Protein AF-A0A936JJS8-F1 (afdb_monomer)

Nearest PDB structures (foldseek):
  7s5n-assembly2_D  TM=4.487E-01  e=3.017E+00  Mycobacterium marinum M
  5y1u-assembly1_A  TM=2.455E-01  e=1.213E+00  Homo sapiens
  2cc3-assembly1_B  TM=4.414E-01  e=9.808E+00  Agrobacterium tumefaciens
  8xb5-assembly1_A  TM=4.039E-01  e=7.111E+00  Acinetobacter phage SH-Ab 15497
  4bnq-assembly1_B  TM=2.716E-01  e=7.916E+00  Staphylococcus aureus

Radius of gyration: 15.38 Å; Cα contacts (8 Å, |Δi|>4): 279; chains: 1; bounding box: 35×35×44 Å

Structure (mmCIF, N/CA/C/O backbone):
data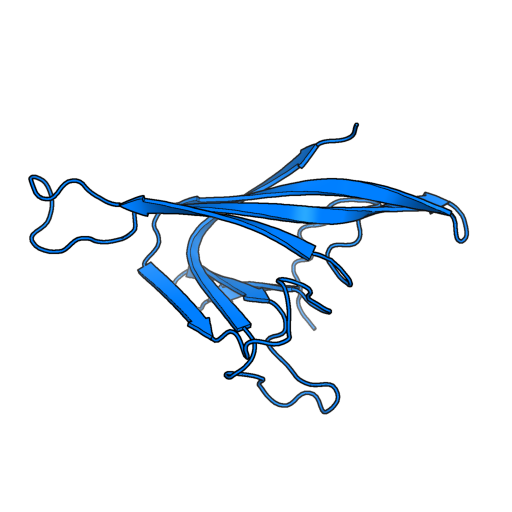_AF-A0A936JJS8-F1
#
_entry.id   AF-A0A936JJS8-F1
#
loop_
_atom_site.group_PDB
_atom_site.id
_atom_site.type_symbol
_atom_site.label_atom_id
_atom_site.label_alt_id
_atom_site.label_comp_id
_atom_site.label_asym_id
_atom_site.label_entity_id
_atom_site.label_seq_id
_atom_site.pdbx_PDB_ins_code
_atom_site.Cartn_x
_atom_site.Cartn_y
_atom_site.Cartn_z
_atom_site.occupancy
_atom_site.B_iso_or_equiv
_atom_site.auth_seq_id
_atom_site.auth_comp_id
_atom_site.auth_asym_id
_atom_site.auth_atom_id
_atom_site.pdbx_PDB_model_num
ATOM 1 N N . MET A 1 1 ? -1.878 -18.735 -4.045 1.00 40.56 1 MET A N 1
ATOM 2 C CA . MET A 1 1 ? -1.907 -17.898 -5.260 1.00 40.56 1 MET A CA 1
ATOM 3 C C . MET A 1 1 ? -3.351 -17.509 -5.533 1.00 40.56 1 MET A C 1
ATOM 5 O O . MET A 1 1 ? -4.083 -18.329 -6.057 1.00 40.56 1 MET A O 1
ATOM 9 N N . THR A 1 2 ? -3.738 -16.304 -5.121 1.00 27.84 2 THR A N 1
ATOM 10 C CA . THR A 1 2 ? -4.884 -15.532 -5.636 1.00 27.84 2 THR A CA 1
ATOM 11 C C . THR A 1 2 ? -4.630 -14.085 -5.227 1.00 27.84 2 THR A C 1
ATOM 13 O O . THR A 1 2 ? -5.282 -13.545 -4.339 1.00 27.84 2 THR A O 1
ATOM 16 N N . LEU A 1 3 ? -3.603 -13.486 -5.835 1.00 41.22 3 LEU A N 1
ATOM 17 C CA . LEU A 1 3 ? -3.680 -12.061 -6.082 1.00 41.22 3 LEU A CA 1
ATOM 18 C C . LEU A 1 3 ? -4.770 -11.930 -7.148 1.00 41.22 3 LEU A C 1
ATOM 20 O O . LEU A 1 3 ? -4.543 -12.303 -8.301 1.00 41.22 3 LEU A O 1
ATOM 24 N N . GLU A 1 4 ? -5.928 -11.378 -6.803 1.00 37.97 4 GLU A N 1
ATOM 25 C CA . GLU A 1 4 ? -6.487 -10.402 -7.733 1.00 37.97 4 GLU A CA 1
ATOM 26 C C . GLU A 1 4 ? -5.418 -9.311 -7.812 1.00 37.97 4 GLU A C 1
ATOM 28 O O . GLU A 1 4 ? -5.380 -8.384 -7.010 1.00 37.97 4 GLU A O 1
ATOM 33 N N . GLN A 1 5 ? -4.429 -9.524 -8.688 1.00 45.31 5 GLN A N 1
ATOM 34 C CA . GLN A 1 5 ? -3.492 -8.491 -9.070 1.00 45.31 5 GLN A CA 1
ATOM 35 C C . GLN A 1 5 ? -4.399 -7.400 -9.608 1.00 45.31 5 GLN A C 1
ATOM 37 O O . GLN A 1 5 ? -4.936 -7.538 -10.707 1.00 45.31 5 GLN A O 1
ATOM 42 N N . PHE A 1 6 ? -4.621 -6.349 -8.822 1.00 49.38 6 PHE A N 1
ATOM 43 C CA . PHE A 1 6 ? -5.010 -5.064 -9.370 1.00 49.38 6 PHE A CA 1
ATOM 44 C C . PHE A 1 6 ? -3.896 -4.724 -10.364 1.00 49.38 6 PHE A C 1
ATOM 46 O O . PHE A 1 6 ? -2.822 -4.267 -9.980 1.00 49.38 6 PHE A O 1
ATOM 53 N N . GLN A 1 7 ? -4.080 -5.128 -11.623 1.00 50.00 7 GLN A N 1
ATOM 54 C CA . GLN A 1 7 ? -3.063 -5.024 -12.655 1.00 50.00 7 GLN A CA 1
ATOM 55 C C . GLN A 1 7 ? -2.922 -3.555 -13.001 1.00 50.00 7 GLN A C 1
ATOM 57 O O . GLN A 1 7 ? -3.686 -3.000 -13.787 1.00 50.00 7 GLN A O 1
ATOM 62 N N . ILE A 1 8 ? -1.913 -2.928 -12.417 1.00 62.38 8 ILE A N 1
ATOM 63 C CA . ILE A 1 8 ? -1.424 -1.639 -12.871 1.00 62.38 8 ILE A CA 1
ATOM 64 C C . ILE A 1 8 ? -0.423 -1.933 -13.993 1.00 62.38 8 ILE A C 1
ATOM 66 O O . ILE A 1 8 ? 0.781 -1.871 -13.789 1.00 62.38 8 ILE A O 1
ATOM 70 N N . GLU A 1 9 ? -0.943 -2.353 -15.150 1.00 75.88 9 GLU A N 1
ATOM 71 C CA . GLU A 1 9 ? -0.229 -2.705 -16.392 1.00 75.88 9 GLU A CA 1
ATOM 72 C C . GLU A 1 9 ? 1.282 -3.003 -16.249 1.00 75.88 9 GLU A C 1
ATOM 74 O O . GLU A 1 9 ? 1.689 -4.027 -15.706 1.00 75.88 9 GLU A O 1
ATOM 79 N N . ASN A 1 10 ? 2.122 -2.118 -16.792 1.00 83.25 10 ASN A N 1
ATOM 80 C CA . ASN A 1 10 ? 3.566 -2.231 -16.872 1.00 83.25 10 ASN A CA 1
ATOM 81 C C . ASN A 1 10 ? 4.266 -1.640 -15.642 1.00 83.25 10 ASN A C 1
ATOM 83 O O . ASN A 1 10 ? 5.426 -1.251 -15.748 1.00 83.25 10 ASN A O 1
ATOM 87 N N . TYR A 1 11 ? 3.588 -1.539 -14.500 1.00 84.12 11 TYR A N 1
ATOM 88 C CA . TYR A 1 11 ? 4.155 -1.022 -13.262 1.00 84.12 11 TYR A CA 1
ATOM 89 C C . TYR A 1 11 ? 4.435 -2.148 -12.273 1.00 84.12 11 TYR A C 1
ATOM 91 O O . TYR A 1 11 ? 3.678 -3.103 -12.120 1.00 84.12 11 TYR A O 1
ATOM 99 N N . THR A 1 12 ? 5.554 -2.011 -11.584 1.00 83.38 12 THR A N 1
ATOM 100 C CA . THR A 1 12 ? 6.035 -2.922 -10.561 1.00 83.38 12 THR A CA 1
ATOM 101 C C . THR A 1 12 ? 5.862 -2.226 -9.226 1.00 83.38 12 THR A C 1
ATOM 103 O O . THR A 1 12 ? 6.505 -1.207 -8.979 1.00 83.38 12 THR A O 1
ATOM 106 N N . LEU A 1 13 ? 4.952 -2.758 -8.410 1.00 82.62 13 LEU A N 1
ATOM 107 C CA . LEU A 1 13 ? 4.744 -2.290 -7.045 1.00 82.62 13 LEU A CA 1
ATOM 108 C C . LEU A 1 13 ? 5.723 -2.923 -6.052 1.00 82.62 13 LEU A C 1
ATOM 110 O O . LEU A 1 13 ? 5.718 -2.488 -4.922 1.00 82.62 13 LEU A O 1
ATOM 114 N N . SER A 1 14 ? 6.520 -3.924 -6.434 1.00 83.25 14 SER A N 1
ATOM 115 C CA . SER A 1 14 ? 7.609 -4.459 -5.603 1.00 83.25 14 SER A CA 1
ATOM 116 C C . SER A 1 14 ? 8.857 -3.573 -5.685 1.00 83.25 14 SER A C 1
ATOM 118 O O . SER A 1 14 ? 8.967 -2.736 -6.590 1.00 83.25 14 SER A O 1
ATOM 120 N N . ASP A 1 15 ? 9.805 -3.791 -4.772 1.00 84.50 15 ASP A N 1
ATOM 121 C CA . ASP A 1 15 ? 11.101 -3.099 -4.718 1.00 84.50 15 ASP A CA 1
ATOM 122 C C . ASP A 1 15 ? 10.955 -1.564 -4.734 1.00 84.50 15 ASP A C 1
ATOM 124 O O . ASP A 1 15 ? 11.614 -0.846 -5.502 1.00 84.50 15 ASP A O 1
ATOM 128 N N . GLY A 1 16 ? 10.009 -1.063 -3.941 1.00 89.00 16 GLY A N 1
ATOM 129 C CA . GLY A 1 16 ? 9.607 0.335 -3.914 1.00 89.00 16 GLY A CA 1
ATOM 130 C C . GLY A 1 16 ? 10.087 1.087 -2.675 1.00 89.00 16 GLY A C 1
ATOM 131 O O . GLY A 1 16 ? 10.795 0.573 -1.814 1.00 89.00 16 GLY A O 1
ATOM 132 N N . GLU A 1 17 ? 9.675 2.348 -2.597 1.00 91.69 17 GLU A N 1
ATOM 133 C CA . GLU A 1 17 ? 9.939 3.223 -1.453 1.00 91.69 17 GLU A CA 1
ATOM 134 C C . GLU A 1 17 ? 8.656 3.966 -1.070 1.00 91.69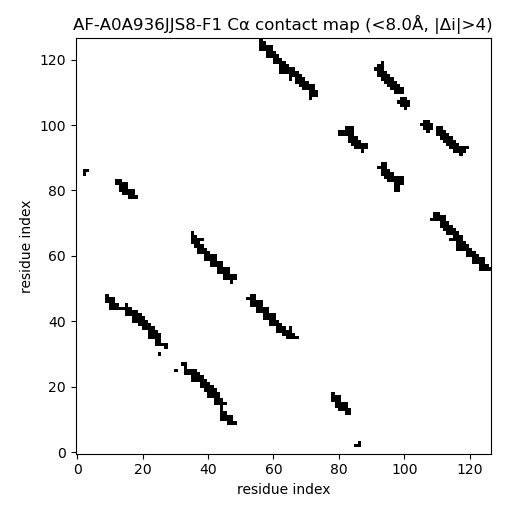 17 GLU A C 1
ATOM 136 O O . GLU A 1 17 ? 8.000 4.579 -1.919 1.00 91.69 17 GLU A O 1
ATOM 141 N N . ILE A 1 18 ? 8.283 3.902 0.205 1.00 91.88 18 ILE A N 1
ATOM 142 C CA . ILE A 1 18 ? 7.248 4.721 0.823 1.00 91.88 18 ILE A CA 1
ATOM 143 C C . ILE A 1 18 ? 7.820 6.125 1.002 1.00 91.88 18 ILE A C 1
ATOM 145 O O . ILE A 1 18 ? 8.635 6.390 1.878 1.00 91.88 18 ILE A O 1
ATOM 149 N N . MET A 1 19 ? 7.356 7.050 0.169 1.00 92.44 19 MET A N 1
ATOM 150 C CA . MET A 1 19 ? 7.809 8.440 0.170 1.00 92.44 19 MET A CA 1
ATOM 151 C C . MET A 1 19 ? 7.124 9.265 1.259 1.00 92.44 19 MET A C 1
ATOM 153 O O . MET A 1 19 ? 7.713 10.193 1.810 1.00 92.44 19 MET A O 1
ATOM 157 N N . SER A 1 20 ? 5.842 8.995 1.518 1.00 92.00 20 SER A N 1
ATOM 158 C CA . SER A 1 20 ? 5.092 9.646 2.593 1.00 92.00 20 SER A CA 1
ATOM 159 C C . SER A 1 20 ? 3.819 8.884 2.947 1.00 92.00 20 SER A C 1
ATOM 161 O O . SER A 1 20 ? 3.214 8.223 2.103 1.00 92.00 20 SER A O 1
ATOM 163 N N . ILE A 1 21 ? 3.392 9.031 4.200 1.00 91.94 21 ILE A N 1
ATOM 164 C CA . ILE A 1 21 ? 2.095 8.579 4.700 1.00 91.94 21 ILE A CA 1
ATOM 165 C C . ILE A 1 21 ? 1.416 9.791 5.340 1.00 91.94 21 ILE A C 1
ATOM 167 O O . ILE A 1 21 ? 1.938 10.375 6.289 1.00 91.94 21 ILE A O 1
ATOM 171 N N . ALA A 1 22 ? 0.250 10.173 4.828 1.00 93.38 22 ALA A N 1
ATOM 172 C CA . ALA A 1 22 ? -0.629 11.156 5.451 1.00 93.38 22 ALA A CA 1
ATOM 173 C C . ALA A 1 22 ? -1.872 10.445 5.988 1.00 93.38 22 ALA A C 1
ATOM 175 O O . ALA A 1 22 ? -2.458 9.631 5.281 1.00 93.38 22 ALA A O 1
ATOM 176 N N . ILE A 1 23 ? -2.269 10.741 7.225 1.00 92.25 23 ILE A N 1
ATOM 177 C CA . ILE A 1 23 ? -3.438 10.139 7.876 1.00 92.25 23 ILE A CA 1
ATOM 178 C C . ILE A 1 23 ? -4.380 11.264 8.290 1.00 92.25 23 ILE A C 1
ATOM 180 O O . ILE A 1 23 ? -3.984 12.166 9.031 1.00 92.25 23 ILE A O 1
ATOM 184 N N . ASP A 1 24 ? -5.624 11.181 7.833 1.00 90.56 24 ASP A N 1
ATOM 185 C CA . ASP A 1 24 ? -6.693 12.080 8.244 1.00 90.56 24 ASP A CA 1
ATOM 186 C C . ASP A 1 24 ? -7.486 11.450 9.385 1.00 90.56 24 ASP A C 1
ATOM 188 O O . ASP A 1 24 ? -7.770 10.249 9.386 1.00 90.56 24 ASP A O 1
ATOM 192 N N . TYR A 1 25 ? -7.890 12.280 10.341 1.00 86.38 25 TYR A N 1
ATOM 193 C CA . TYR A 1 25 ? -8.649 11.859 11.511 1.00 86.38 25 TYR A CA 1
ATOM 194 C C . TYR A 1 25 ? -9.997 12.574 11.580 1.00 86.38 25 TYR A C 1
ATOM 196 O O . TYR A 1 25 ? -10.126 13.745 11.214 1.00 86.38 25 TYR A O 1
ATOM 204 N N . CYS A 1 26 ? -10.989 11.879 12.134 1.00 77.94 26 CYS A N 1
ATOM 205 C CA . CYS A 1 26 ? -12.273 12.459 12.507 1.00 77.94 26 CYS A CA 1
ATOM 206 C C . CYS A 1 26 ? -12.080 13.621 13.496 1.00 77.94 26 CYS A C 1
ATOM 208 O O . CYS A 1 26 ? -11.296 13.526 14.445 1.00 77.94 26 CYS A O 1
ATOM 210 N N . LYS A 1 27 ? -12.848 14.706 13.330 1.00 65.19 27 LYS A N 1
ATOM 211 C CA . LYS A 1 27 ? -12.909 15.768 14.341 1.00 65.19 27 LYS A CA 1
ATOM 212 C C . LYS A 1 27 ? -13.593 15.240 15.601 1.00 65.19 27 LYS A C 1
ATOM 214 O O . LYS A 1 27 ? -14.614 14.564 15.538 1.00 65.19 27 LYS A O 1
ATOM 219 N N . GLN A 1 28 ? -13.063 15.619 16.758 1.00 60.34 28 GLN A N 1
ATOM 220 C CA . GLN A 1 28 ? -13.519 15.169 18.080 1.00 60.34 28 GLN A CA 1
ATOM 221 C C . GLN A 1 28 ? -15.011 15.452 18.371 1.00 60.34 28 GLN A C 1
ATOM 223 O O . GLN A 1 28 ? -15.596 14.844 19.259 1.00 60.34 28 GLN A O 1
ATOM 228 N N . SER A 1 29 ? -15.644 16.361 17.622 1.00 61.84 29 SER A N 1
ATOM 229 C CA . SER A 1 29 ? -17.076 16.671 17.716 1.00 61.84 29 SER A CA 1
ATOM 230 C C . SER A 1 29 ? -18.001 15.584 17.154 1.00 61.84 29 SER A C 1
ATOM 232 O O . SER A 1 29 ? -19.200 15.638 17.408 1.00 61.84 29 SER A O 1
ATOM 234 N N . GLU A 1 30 ? -17.472 14.628 16.387 1.00 61.50 30 GLU A N 1
ATOM 235 C CA . GLU A 1 30 ? -18.254 13.622 15.651 1.00 61.50 30 GLU A CA 1
ATOM 236 C C . GLU A 1 30 ? -18.013 12.183 16.152 1.00 61.50 30 GLU A C 1
ATOM 238 O O . GLU A 1 30 ? -18.781 11.284 15.816 1.00 61.50 30 GLU A O 1
ATOM 243 N N . ALA A 1 31 ? -17.007 11.958 17.011 1.00 55.56 31 ALA A N 1
ATOM 244 C CA . ALA A 1 31 ? -16.742 10.666 17.646 1.00 55.56 31 ALA A CA 1
ATOM 245 C C . ALA A 1 31 ? -15.993 10.819 18.991 1.00 55.56 31 ALA A C 1
ATOM 247 O O . ALA A 1 31 ? -15.129 11.688 19.114 1.00 55.56 31 ALA A O 1
ATOM 248 N N . PRO A 1 32 ? -16.256 9.952 19.994 1.00 56.56 32 PRO A N 1
ATOM 249 C CA . PRO A 1 32 ? -15.605 10.007 21.311 1.00 56.56 32 PRO A CA 1
ATOM 250 C C . PRO A 1 32 ? -14.101 9.668 21.288 1.00 56.56 32 PRO A C 1
ATOM 252 O O . PRO A 1 32 ? -13.409 9.895 22.281 1.00 56.56 32 PRO A O 1
ATOM 255 N N . HIS A 1 33 ? -13.581 9.162 20.164 1.00 61.69 33 HIS A N 1
ATOM 256 C CA . HIS A 1 33 ? -12.171 8.828 19.968 1.00 61.69 33 HIS A CA 1
ATOM 257 C C . HIS A 1 33 ? -11.664 9.375 18.627 1.00 61.69 33 HIS A C 1
ATOM 259 O O . HIS A 1 33 ? -12.391 9.358 17.635 1.00 61.69 33 HIS A O 1
ATOM 265 N N . PHE A 1 34 ? -10.409 9.842 18.599 1.00 65.44 34 PHE A N 1
ATOM 266 C CA . PHE A 1 34 ? -9.694 10.197 17.368 1.00 65.44 34 PHE A CA 1
ATOM 267 C C . PHE A 1 34 ? -9.472 8.925 16.539 1.00 65.44 34 PHE A C 1
ATOM 269 O O . PHE A 1 34 ? -8.490 8.214 16.733 1.00 65.44 34 PHE A O 1
ATOM 276 N N . ALA A 1 35 ? -10.415 8.614 15.654 1.00 76.75 35 ALA A N 1
ATOM 277 C CA . ALA A 1 35 ? -10.302 7.499 14.725 1.00 76.75 35 ALA A CA 1
ATOM 278 C C . ALA A 1 35 ? -9.780 8.004 13.367 1.00 76.75 35 ALA A C 1
ATOM 280 O O . ALA A 1 35 ? -10.280 9.028 12.879 1.00 76.75 35 ALA A O 1
ATOM 281 N N . PRO A 1 36 ? -8.788 7.330 12.758 1.00 84.88 36 PRO A N 1
ATOM 282 C CA . PRO A 1 36 ? -8.373 7.631 11.394 1.00 84.88 36 PRO A CA 1
ATOM 283 C C . PRO A 1 36 ? -9.534 7.354 10.431 1.00 84.88 36 PRO A C 1
ATOM 285 O O . PRO A 1 36 ? -10.217 6.341 10.543 1.00 84.88 36 PRO A O 1
ATOM 288 N N . THR A 1 37 ? -9.774 8.260 9.488 1.00 90.38 37 THR A N 1
ATOM 289 C CA . THR A 1 37 ? -10.862 8.147 8.502 1.00 90.38 37 THR A CA 1
ATOM 290 C C . THR A 1 37 ? -10.339 7.775 7.125 1.00 90.38 37 THR A C 1
ATOM 292 O O . THR A 1 37 ? -10.955 6.969 6.421 1.00 90.38 37 THR A O 1
ATOM 295 N N . SER A 1 38 ? -9.194 8.343 6.756 1.00 93.44 38 SER A N 1
ATOM 296 C CA . SER A 1 38 ? -8.523 8.117 5.482 1.00 93.44 38 SER A CA 1
ATOM 297 C C . SER A 1 38 ? -7.013 8.186 5.641 1.00 93.44 38 SER A C 1
ATOM 299 O O . SER A 1 38 ? -6.495 8.767 6.593 1.00 93.44 38 SER A O 1
ATOM 301 N N . ALA A 1 39 ? -6.303 7.568 4.704 1.00 94.69 39 ALA A N 1
ATOM 302 C CA . ALA A 1 39 ? -4.860 7.683 4.601 1.00 94.69 39 ALA A CA 1
ATOM 303 C C . ALA A 1 39 ? -4.451 7.773 3.138 1.00 94.69 39 ALA A C 1
ATOM 305 O O . ALA A 1 39 ? -5.078 7.183 2.258 1.00 94.69 39 ALA A O 1
ATOM 306 N N . ARG A 1 40 ? -3.372 8.504 2.894 1.00 95.44 40 ARG A N 1
ATOM 307 C CA . ARG A 1 40 ? -2.751 8.663 1.589 1.00 95.44 40 ARG A CA 1
ATOM 308 C C . ARG A 1 40 ? -1.296 8.233 1.691 1.00 95.44 40 ARG A C 1
ATOM 310 O O . ARG A 1 40 ? -0.522 8.866 2.405 1.00 95.44 40 ARG A O 1
ATOM 317 N N . VAL A 1 41 ? -0.945 7.168 0.979 1.00 94.06 41 VAL A N 1
ATOM 318 C CA . VAL A 1 41 ? 0.412 6.616 0.925 1.00 94.06 41 VAL A CA 1
ATOM 319 C C . VAL A 1 41 ? 1.001 6.930 -0.440 1.00 94.06 41 VAL A C 1
ATOM 321 O O . VAL A 1 41 ? 0.461 6.527 -1.469 1.00 94.06 41 VAL A O 1
ATOM 324 N N . GLU A 1 42 ? 2.094 7.682 -0.468 1.00 94.94 42 GLU A N 1
ATOM 325 C CA . GLU A 1 42 ? 2.829 7.964 -1.694 1.00 94.94 42 GLU A CA 1
ATOM 326 C C . GLU A 1 42 ? 3.998 7.000 -1.837 1.00 94.94 42 GLU A C 1
ATOM 328 O O . GLU A 1 42 ? 4.806 6.865 -0.924 1.00 94.94 42 GLU A O 1
ATOM 333 N N . LEU A 1 43 ? 4.108 6.376 -3.005 1.00 93.44 43 LEU A N 1
ATOM 334 C CA . LEU A 1 43 ? 5.126 5.385 -3.318 1.00 93.44 43 LEU A CA 1
ATOM 335 C C . LEU A 1 43 ? 5.974 5.848 -4.503 1.00 93.44 43 LEU A C 1
ATOM 337 O O . LEU A 1 43 ? 5.447 6.376 -5.485 1.00 93.44 43 LEU A O 1
ATOM 341 N N . SER A 1 44 ? 7.276 5.598 -4.438 1.00 93.19 44 SER A N 1
ATOM 342 C CA . SER A 1 44 ? 8.166 5.569 -5.595 1.00 93.19 44 SER A CA 1
ATOM 343 C C . SER A 1 44 ? 8.250 4.124 -6.081 1.00 93.19 44 SER A C 1
ATOM 345 O O . SER A 1 44 ? 8.714 3.246 -5.358 1.00 93.19 44 SER A O 1
ATOM 347 N N . ILE A 1 45 ? 7.771 3.885 -7.300 1.00 91.56 45 ILE A N 1
ATOM 348 C CA . ILE A 1 45 ? 7.660 2.562 -7.927 1.00 91.56 45 ILE A CA 1
AT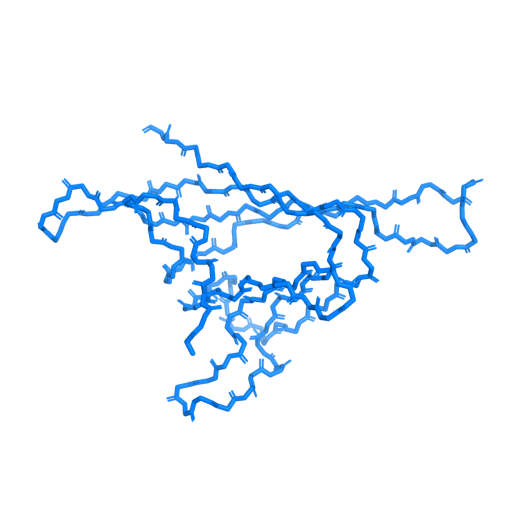OM 349 C C . ILE A 1 45 ? 8.346 2.555 -9.295 1.00 91.56 45 ILE A C 1
ATOM 351 O O . ILE A 1 45 ? 8.750 3.603 -9.809 1.00 91.56 45 ILE A O 1
ATOM 355 N N . SER A 1 46 ? 8.444 1.390 -9.929 1.00 90.31 46 SER A N 1
ATOM 356 C CA . SER A 1 46 ? 9.057 1.259 -11.255 1.00 90.31 46 SER A CA 1
ATOM 357 C C . SER A 1 46 ? 8.021 0.988 -12.344 1.00 90.31 46 SER A C 1
ATOM 359 O O . SER A 1 46 ? 7.094 0.216 -12.154 1.00 90.31 46 SER A O 1
ATOM 361 N N . GLN A 1 47 ? 8.196 1.588 -13.520 1.00 90.44 47 GLN A N 1
ATOM 362 C CA . GLN A 1 47 ? 7.466 1.255 -14.743 1.00 90.44 47 GLN A CA 1
ATOM 363 C C . GLN A 1 47 ? 8.395 0.547 -15.728 1.00 90.44 47 GLN A C 1
ATOM 365 O O . GLN A 1 47 ? 9.432 1.097 -16.100 1.00 90.44 47 GLN A O 1
ATOM 370 N N . ALA A 1 48 ? 8.015 -0.634 -16.201 1.00 88.50 48 ALA A N 1
ATOM 371 C CA . ALA A 1 48 ? 8.666 -1.351 -17.285 1.00 88.50 48 ALA A CA 1
ATOM 372 C C . ALA A 1 48 ? 8.370 -0.687 -18.645 1.00 88.50 48 ALA A C 1
ATOM 374 O O . ALA A 1 48 ? 7.228 -0.592 -19.091 1.00 88.50 48 ALA A O 1
ATOM 375 N N . LEU A 1 49 ? 9.423 -0.256 -19.340 1.00 87.31 49 LEU A N 1
ATOM 376 C CA . LEU A 1 49 ? 9.361 0.378 -20.666 1.00 87.31 49 LEU A CA 1
ATOM 377 C C . LEU A 1 49 ? 9.758 -0.577 -21.809 1.00 87.31 49 LEU A C 1
ATOM 379 O O . LEU A 1 49 ? 9.846 -0.168 -22.966 1.00 87.31 49 LEU A O 1
ATOM 383 N N . GLY A 1 50 ? 10.067 -1.836 -21.492 1.00 84.75 50 GLY A N 1
ATOM 384 C CA . GLY A 1 50 ? 10.574 -2.845 -22.422 1.00 84.75 50 GLY A CA 1
ATOM 385 C C . GLY A 1 50 ? 11.666 -3.705 -21.783 1.00 84.75 50 GLY A C 1
ATOM 386 O O . GLY A 1 50 ? 11.896 -3.634 -20.576 1.00 84.75 50 GLY A O 1
ATOM 387 N N . TYR A 1 51 ? 12.364 -4.517 -22.585 1.00 83.62 51 TYR A N 1
ATOM 388 C CA . TYR A 1 51 ? 13.379 -5.449 -22.077 1.00 83.62 51 TYR A CA 1
ATOM 389 C C . TYR A 1 51 ? 14.450 -4.733 -21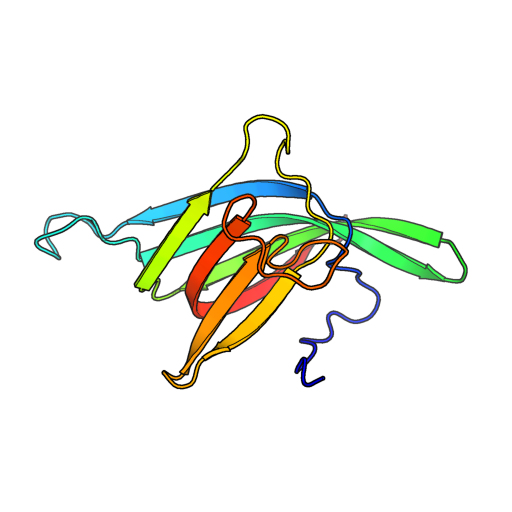.236 1.00 83.62 51 TYR A C 1
ATOM 391 O O . TYR A 1 51 ? 15.244 -3.952 -21.766 1.00 83.62 51 TYR A O 1
ATOM 399 N N . ARG A 1 52 ? 14.455 -5.019 -19.924 1.00 81.62 52 ARG A N 1
ATOM 400 C CA . ARG A 1 52 ? 15.375 -4.473 -18.907 1.00 81.62 52 ARG A CA 1
ATOM 401 C C . ARG A 1 52 ? 15.428 -2.940 -18.830 1.00 81.62 52 ARG A C 1
ATOM 403 O O . ARG A 1 52 ? 16.427 -2.386 -18.377 1.00 81.62 52 ARG A O 1
ATOM 410 N N . LYS A 1 53 ? 14.384 -2.241 -19.279 1.00 86.94 53 LYS A N 1
ATOM 411 C CA . LYS A 1 53 ? 14.284 -0.779 -19.177 1.00 86.94 53 LYS A CA 1
ATOM 412 C C . LYS A 1 53 ? 13.190 -0.416 -18.191 1.00 86.94 53 LYS A C 1
ATOM 414 O O . LYS A 1 53 ? 12.037 -0.776 -18.411 1.00 86.94 53 LYS A O 1
ATOM 419 N N . TYR A 1 54 ? 13.558 0.334 -17.158 1.00 88.00 54 TYR A N 1
ATOM 420 C CA . TYR A 1 54 ? 12.646 0.789 -16.115 1.00 88.00 54 TYR A CA 1
ATOM 421 C C . TYR A 1 54 ? 12.727 2.303 -15.945 1.00 88.00 54 TYR A C 1
ATOM 423 O O . TYR A 1 54 ? 13.781 2.905 -16.159 1.00 88.00 54 TYR A O 1
ATOM 431 N N . ARG A 1 55 ? 11.613 2.912 -15.546 1.00 89.38 55 ARG A N 1
ATOM 432 C CA . ARG A 1 55 ? 11.523 4.325 -15.171 1.00 89.38 55 ARG A CA 1
ATOM 433 C C . ARG A 1 55 ? 10.875 4.449 -13.798 1.00 89.38 55 ARG A C 1
ATOM 435 O O . ARG A 1 55 ? 9.813 3.872 -13.585 1.00 89.38 55 ARG A O 1
ATOM 442 N N . LYS A 1 56 ? 11.475 5.239 -12.903 1.00 90.19 56 LYS A N 1
ATOM 443 C CA . LYS A 1 56 ? 10.847 5.588 -11.621 1.00 90.19 56 LYS A CA 1
ATOM 444 C C . LYS A 1 56 ? 9.579 6.408 -11.858 1.00 90.19 56 LYS A C 1
ATOM 446 O O . LYS A 1 56 ? 9.598 7.362 -12.634 1.00 90.19 56 LYS A O 1
ATOM 451 N N . CYS A 1 57 ? 8.497 6.030 -11.195 1.00 90.94 57 CYS A N 1
ATOM 452 C CA . CYS A 1 57 ? 7.194 6.682 -11.249 1.00 90.94 57 CYS A CA 1
ATOM 453 C C . CYS A 1 57 ? 6.653 6.854 -9.829 1.00 90.94 57 CYS A C 1
ATOM 455 O O . CYS A 1 57 ? 7.114 6.198 -8.897 1.00 90.94 57 CYS A O 1
ATOM 457 N N . LYS A 1 58 ? 5.654 7.722 -9.669 1.00 92.75 58 LYS A N 1
ATOM 458 C CA . LYS A 1 58 ? 4.971 7.901 -8.389 1.00 92.75 58 LYS A CA 1
ATOM 459 C C . LYS A 1 58 ? 3.628 7.186 -8.420 1.00 92.75 58 LYS A C 1
ATOM 461 O O . LYS A 1 58 ? 2.862 7.393 -9.355 1.00 92.75 58 LYS A O 1
ATOM 466 N N . ALA A 1 59 ? 3.322 6.406 -7.394 1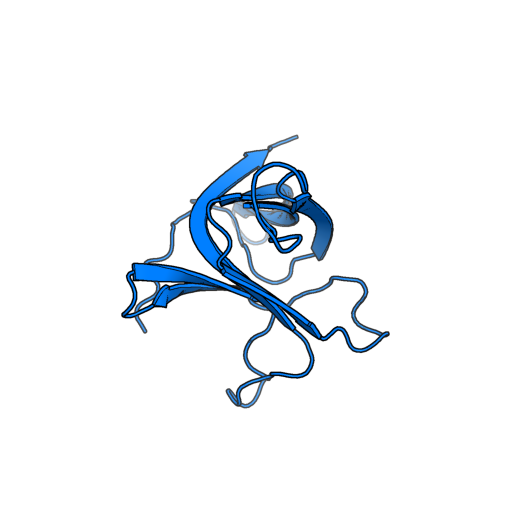.00 92.12 59 ALA A N 1
ATOM 467 C CA . ALA A 1 59 ? 1.975 5.914 -7.134 1.00 92.12 59 ALA A CA 1
ATOM 468 C C . ALA A 1 59 ? 1.416 6.544 -5.859 1.00 92.12 59 ALA A C 1
ATOM 470 O O . ALA A 1 59 ? 2.155 6.918 -4.951 1.00 92.12 59 ALA A O 1
ATOM 471 N N . VAL A 1 60 ? 0.100 6.699 -5.811 1.00 93.75 60 VAL A N 1
ATOM 472 C CA . VAL A 1 60 ? -0.629 7.213 -4.657 1.00 93.75 60 VAL A CA 1
ATOM 473 C C . VAL A 1 60 ? -1.715 6.205 -4.321 1.00 93.75 60 VAL A C 1
ATOM 475 O O . VAL A 1 60 ? -2.621 5.994 -5.125 1.00 93.75 60 VAL A O 1
ATOM 478 N N . LEU A 1 61 ? -1.613 5.599 -3.142 1.00 94.06 61 LEU A N 1
ATOM 479 C CA . LEU A 1 61 ? -2.661 4.770 -2.560 1.00 94.06 61 LEU A CA 1
ATOM 480 C C . LEU A 1 61 ? -3.528 5.653 -1.667 1.00 94.06 61 LEU A C 1
ATOM 482 O O . LEU A 1 61 ? -3.011 6.339 -0.785 1.00 94.06 61 LEU A O 1
ATOM 486 N N . THR A 1 62 ? -4.837 5.631 -1.879 1.00 95.25 62 THR A N 1
ATOM 487 C CA . THR A 1 62 ? -5.809 6.354 -1.058 1.00 95.25 62 THR A CA 1
ATOM 488 C C . THR A 1 62 ? -6.725 5.348 -0.382 1.00 95.25 62 THR A C 1
ATOM 490 O O . THR A 1 62 ? -7.474 4.640 -1.051 1.00 95.25 62 THR A O 1
ATOM 493 N N . LEU A 1 63 ? -6.665 5.280 0.945 1.00 95.06 63 LEU A N 1
ATOM 494 C CA . LEU A 1 63 ? -7.475 4.392 1.770 1.00 95.06 63 LEU A CA 1
ATOM 495 C C . LEU A 1 63 ? -8.599 5.185 2.432 1.00 95.06 63 LEU A C 1
ATOM 497 O O . LEU A 1 63 ? -8.351 6.246 3.002 1.00 95.06 63 LEU A O 1
ATOM 501 N N . THR A 1 64 ? -9.827 4.669 2.379 1.00 94.00 64 THR A N 1
ATOM 502 C CA . THR A 1 64 ? -11.012 5.301 2.987 1.00 94.00 64 THR A CA 1
ATOM 503 C C . THR A 1 64 ? -11.743 4.319 3.894 1.00 94.00 64 THR A C 1
ATOM 505 O O . THR A 1 64 ? -11.820 3.125 3.594 1.00 94.00 64 THR A O 1
ATOM 508 N N . GLY A 1 65 ? -12.295 4.821 5.000 1.00 92.81 65 GLY A N 1
ATOM 509 C CA . GLY A 1 65 ? -12.982 3.993 5.989 1.00 92.81 65 GLY A CA 1
ATOM 510 C C . GLY A 1 65 ? -11.992 3.100 6.727 1.00 92.81 65 GLY A C 1
ATOM 511 O O . GLY A 1 65 ? -12.166 1.884 6.768 1.00 92.81 65 GLY A O 1
ATOM 512 N N . ILE A 1 66 ? -10.915 3.701 7.235 1.00 93.00 66 ILE A N 1
ATOM 513 C CA . ILE A 1 66 ? -9.864 2.986 7.961 1.00 93.00 66 ILE A CA 1
ATOM 514 C C . ILE A 1 66 ? -10.425 2.427 9.267 1.00 93.00 66 ILE A C 1
ATOM 516 O O . ILE A 1 66 ? -11.006 3.154 10.069 1.00 93.00 66 ILE A O 1
ATOM 520 N N . SER A 1 67 ? -10.227 1.130 9.489 1.00 91.69 67 SER A N 1
ATOM 521 C CA . SER A 1 67 ? -10.494 0.489 10.777 1.00 91.69 67 SER A CA 1
ATOM 522 C C . SER A 1 67 ? -9.235 0.338 11.617 1.00 91.69 67 SER A C 1
ATOM 524 O O . SER A 1 67 ? -9.321 0.342 12.840 1.00 91.69 67 SER A O 1
ATOM 526 N N . GLU A 1 68 ? -8.077 0.171 10.976 1.00 89.88 68 GLU A N 1
ATOM 527 C CA . GLU A 1 68 ? -6.825 -0.123 11.667 1.00 89.88 68 GLU A CA 1
ATOM 528 C C . GLU A 1 68 ? -5.618 0.367 10.866 1.00 89.88 68 GLU A C 1
ATOM 530 O O . GLU A 1 68 ? -5.583 0.246 9.640 1.00 89.88 68 GLU A O 1
ATOM 535 N N . ILE A 1 69 ? -4.620 0.891 11.578 1.00 89.38 69 ILE A N 1
ATOM 536 C CA . ILE A 1 69 ? -3.284 1.181 11.057 1.00 89.38 69 ILE A CA 1
ATOM 537 C C . ILE A 1 69 ? -2.291 0.583 12.052 1.00 89.38 69 ILE A C 1
ATOM 539 O O . ILE A 1 69 ? -2.361 0.895 13.243 1.00 89.38 69 ILE A O 1
ATOM 543 N N . ARG A 1 70 ? -1.371 -0.256 11.576 1.00 87.38 70 ARG A N 1
ATOM 544 C CA . ARG A 1 70 ? -0.236 -0.753 12.359 1.00 87.38 70 ARG A CA 1
ATOM 545 C C . ARG A 1 70 ? 1.051 -0.329 11.673 1.00 87.38 70 ARG A C 1
ATOM 547 O O . ARG A 1 70 ? 1.203 -0.543 10.477 1.00 87.38 70 ARG A O 1
ATOM 554 N N . ILE A 1 71 ? 1.951 0.290 12.426 1.00 82.38 71 ILE A N 1
ATOM 555 C CA . ILE A 1 71 ? 3.257 0.720 11.930 1.00 82.38 71 ILE A CA 1
ATOM 556 C C . ILE A 1 71 ? 4.295 0.094 12.847 1.00 82.38 71 ILE A C 1
ATOM 558 O O . ILE A 1 71 ? 4.409 0.487 14.010 1.00 82.38 71 ILE A O 1
ATOM 562 N N . PHE A 1 72 ? 5.010 -0.889 12.316 1.00 75.75 72 PHE A N 1
ATOM 563 C CA . PHE A 1 72 ? 6.163 -1.507 12.945 1.00 75.75 72 PHE A CA 1
ATOM 564 C C . PHE A 1 72 ? 7.334 -1.267 12.006 1.00 75.75 72 PHE A C 1
ATOM 566 O O . PHE A 1 72 ? 7.443 -1.911 10.973 1.00 75.75 72 PHE A O 1
ATOM 573 N N . ASP A 1 73 ? 8.138 -0.258 12.318 1.00 64.31 73 ASP A N 1
ATOM 574 C CA . ASP A 1 73 ? 9.319 0.078 11.534 1.00 64.31 73 ASP A CA 1
ATOM 575 C C . ASP A 1 73 ? 10.537 -0.185 12.413 1.00 64.31 73 ASP A C 1
ATOM 577 O O . ASP A 1 73 ? 10.733 0.482 13.441 1.00 64.31 73 ASP A O 1
ATOM 581 N N . GLN A 1 74 ? 11.343 -1.184 12.053 1.00 63.62 74 GLN A N 1
ATOM 582 C CA . GLN A 1 74 ? 12.688 -1.251 12.605 1.00 63.62 74 GLN A CA 1
ATOM 583 C C . GLN A 1 74 ? 13.438 -0.034 12.053 1.00 63.62 74 GLN A C 1
ATOM 585 O O . GLN A 1 74 ? 13.398 0.218 10.858 1.00 63.62 74 GLN A O 1
ATOM 590 N N . GLN A 1 75 ? 14.116 0.739 12.910 1.00 55.09 75 GLN A N 1
ATOM 591 C CA . GLN A 1 75 ? 14.688 2.065 12.587 1.00 55.09 75 GLN A CA 1
ATOM 592 C C . GLN A 1 75 ? 15.599 2.138 11.334 1.00 55.09 75 GLN A C 1
ATOM 594 O O . GLN A 1 75 ? 16.045 3.225 10.972 1.00 55.09 75 GLN A O 1
ATOM 599 N N . GLU A 1 76 ? 15.912 1.013 10.693 1.00 56.28 76 GLU A N 1
ATOM 600 C CA . GLU A 1 76 ? 16.830 0.881 9.567 1.00 56.28 76 GLU A CA 1
ATOM 601 C C . GLU A 1 76 ? 16.161 0.907 8.177 1.00 56.28 76 GLU A C 1
ATOM 603 O O . GLU A 1 76 ? 16.869 1.120 7.190 1.00 56.28 76 GLU A O 1
ATOM 608 N N . LEU A 1 77 ? 14.837 0.742 8.052 1.00 59.16 77 LEU A N 1
ATOM 609 C CA . LEU A 1 77 ? 14.223 0.464 6.740 1.00 59.16 77 LEU A CA 1
ATOM 610 C C . LEU A 1 77 ? 13.938 1.692 5.874 1.00 59.16 77 LEU A C 1
ATOM 612 O O . LEU A 1 77 ? 13.741 1.544 4.673 1.00 59.16 77 LEU A O 1
ATOM 616 N N . ASN A 1 78 ? 13.999 2.917 6.410 1.00 72.06 78 ASN A N 1
ATOM 617 C CA . ASN A 1 78 ? 13.869 4.171 5.640 1.00 72.06 78 ASN A CA 1
ATOM 618 C C . ASN A 1 78 ? 12.681 4.189 4.641 1.00 72.06 78 ASN A C 1
ATOM 620 O O . ASN A 1 78 ? 12.757 4.847 3.604 1.00 72.06 78 ASN A O 1
ATOM 624 N N . GLY A 1 79 ? 11.597 3.456 4.928 1.00 79.31 79 GLY A N 1
ATOM 625 C CA . GLY A 1 79 ? 10.435 3.322 4.043 1.00 79.31 79 GLY A CA 1
ATOM 626 C C . GLY A 1 79 ? 10.648 2.457 2.792 1.00 79.31 79 GLY A C 1
ATOM 627 O O . GLY A 1 79 ? 9.758 2.405 1.947 1.00 79.31 79 GLY A O 1
ATOM 628 N N . LEU A 1 80 ? 11.789 1.787 2.633 1.00 86.75 80 LEU A N 1
ATOM 629 C CA . LEU A 1 80 ? 11.997 0.807 1.566 1.00 86.75 80 LEU A CA 1
ATOM 630 C C . LEU A 1 80 ? 11.156 -0.436 1.828 1.00 86.75 80 LEU A C 1
ATOM 632 O O . LEU A 1 80 ? 11.009 -0.840 2.975 1.00 86.75 80 LEU A O 1
ATOM 636 N N . TYR A 1 81 ? 10.641 -1.037 0.759 1.00 86.69 81 TYR A N 1
ATOM 637 C CA . TYR A 1 81 ? 9.951 -2.313 0.862 1.00 86.69 81 TYR A CA 1
ATOM 638 C C . TYR A 1 81 ? 10.210 -3.205 -0.351 1.00 86.69 81 TYR A C 1
ATOM 640 O O . TYR A 1 81 ? 10.384 -2.721 -1.476 1.00 86.69 81 TYR A O 1
ATOM 648 N N . SER A 1 82 ? 10.224 -4.514 -0.126 1.00 84.56 82 SER A N 1
ATOM 649 C CA . SER A 1 82 ? 10.413 -5.518 -1.176 1.00 84.56 82 SER A CA 1
ATOM 650 C C . SER A 1 82 ? 9.093 -5.936 -1.816 1.00 84.56 82 SER A C 1
ATOM 652 O O . SER A 1 82 ? 8.981 -5.953 -3.039 1.00 84.56 82 SER A O 1
ATOM 654 N N . ASP A 1 83 ? 8.058 -6.160 -1.013 1.00 83.69 83 ASP A N 1
ATOM 655 C CA . ASP A 1 83 ? 6.781 -6.709 -1.436 1.00 83.69 83 ASP A CA 1
ATOM 656 C C . ASP A 1 83 ? 5.603 -5.917 -0.867 1.00 83.69 83 ASP A C 1
ATOM 658 O O . ASP A 1 83 ? 5.649 -5.332 0.214 1.00 83.69 83 ASP A O 1
ATOM 662 N N . ILE A 1 84 ? 4.492 -5.935 -1.600 1.00 86.62 84 ILE A N 1
ATOM 663 C CA . ILE A 1 84 ? 3.220 -5.365 -1.161 1.00 86.62 84 ILE A CA 1
ATOM 664 C C . ILE A 1 84 ? 2.141 -6.439 -1.239 1.00 86.62 84 ILE A C 1
ATOM 666 O O . ILE A 1 84 ? 1.970 -7.112 -2.258 1.00 86.62 84 ILE A O 1
ATOM 670 N N . THR A 1 85 ? 1.378 -6.598 -0.164 1.00 86.56 85 THR A N 1
ATOM 671 C CA . THR A 1 85 ? 0.175 -7.431 -0.165 1.00 86.56 85 THR A CA 1
ATOM 672 C C . THR A 1 85 ? -1.046 -6.545 -0.121 1.00 86.56 85 THR A C 1
ATOM 674 O O . THR A 1 85 ? -1.214 -5.753 0.800 1.00 86.56 85 THR A O 1
ATOM 677 N N . ILE A 1 86 ? -1.924 -6.725 -1.104 1.00 87.44 86 ILE A N 1
ATOM 678 C CA . ILE A 1 86 ? -3.249 -6.115 -1.145 1.00 87.44 86 ILE A CA 1
ATOM 679 C C . ILE A 1 86 ? -4.250 -7.249 -1.322 1.00 87.44 86 ILE A C 1
ATOM 681 O O . ILE A 1 86 ? -4.194 -7.980 -2.311 1.00 87.44 86 ILE A O 1
ATOM 685 N N . THR A 1 87 ? -5.145 -7.434 -0.356 1.00 88.12 87 THR A N 1
ATOM 686 C CA . THR A 1 87 ? -6.153 -8.499 -0.412 1.00 88.12 87 THR A CA 1
ATOM 687 C C . THR A 1 87 ? -7.439 -8.100 0.296 1.00 88.12 87 THR A C 1
ATOM 689 O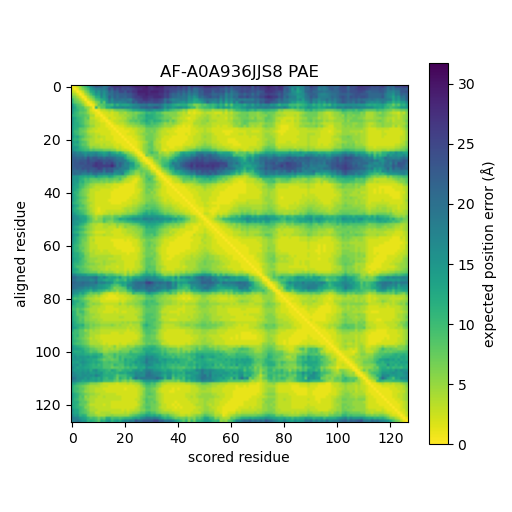 O . THR A 1 87 ? -7.448 -7.218 1.153 1.00 88.12 87 THR A O 1
ATOM 692 N N . MET A 1 88 ? -8.539 -8.762 -0.049 1.00 88.38 88 MET A N 1
ATOM 693 C CA . MET A 1 88 ? -9.814 -8.597 0.637 1.00 88.38 88 MET A CA 1
ATOM 694 C C . MET A 1 88 ? -9.939 -9.629 1.763 1.00 88.38 88 MET A C 1
ATOM 696 O O . MET A 1 88 ? -9.856 -10.836 1.536 1.00 88.38 88 MET A O 1
ATOM 700 N N . LEU A 1 89 ? -10.163 -9.157 2.988 1.00 88.62 89 LEU A N 1
ATOM 701 C CA . LEU A 1 89 ? -10.431 -9.998 4.152 1.00 88.62 89 LEU A CA 1
ATOM 702 C C . LEU A 1 89 ? -11.850 -10.580 4.095 1.00 88.62 89 LEU A C 1
ATOM 704 O O . LEU A 1 89 ? -12.739 -10.046 3.433 1.00 88.62 89 LEU A O 1
ATOM 708 N N . ALA A 1 90 ? -12.113 -11.627 4.883 1.00 88.62 90 ALA A N 1
ATOM 709 C CA . ALA A 1 90 ? -13.453 -12.213 5.014 1.00 88.62 90 ALA A CA 1
ATOM 710 C C . ALA A 1 90 ? -14.519 -11.197 5.485 1.00 88.62 90 ALA A C 1
ATOM 712 O O . ALA A 1 90 ? -15.698 -11.330 5.161 1.00 88.62 90 ALA A O 1
ATOM 713 N N . SER A 1 91 ? -14.098 -10.153 6.206 1.00 89.69 91 SER A N 1
ATOM 714 C CA . SER A 1 91 ? -14.929 -9.016 6.621 1.00 89.69 91 SER A CA 1
ATOM 715 C C . SER A 1 91 ? -15.273 -8.038 5.488 1.00 89.69 91 SER A C 1
ATOM 717 O O . SER A 1 91 ? -15.982 -7.068 5.737 1.00 89.69 91 SER A O 1
ATOM 719 N N . ARG A 1 92 ? -14.793 -8.280 4.258 1.00 90.50 92 ARG A N 1
ATOM 720 C CA . ARG A 1 92 ? -14.853 -7.375 3.093 1.00 90.50 92 ARG A CA 1
ATOM 721 C C . ARG A 1 92 ? -14.058 -6.078 3.247 1.00 90.50 92 ARG A C 1
ATOM 723 O O . ARG A 1 92 ? -14.255 -5.146 2.476 1.00 90.50 92 ARG A O 1
ATOM 730 N N . MET A 1 93 ? -13.159 -6.028 4.221 1.00 92.56 93 MET A N 1
ATOM 731 C CA . MET A 1 93 ? -12.184 -4.951 4.351 1.00 92.56 93 MET A CA 1
ATOM 732 C C . MET A 1 93 ? -10.975 -5.246 3.464 1.00 92.56 93 MET A C 1
ATOM 734 O O . MET A 1 93 ? -10.583 -6.402 3.302 1.00 92.56 93 MET A O 1
ATOM 738 N N . VAL A 1 94 ? -10.369 -4.204 2.918 1.00 92.12 94 VAL A N 1
ATOM 739 C CA . VAL A 1 94 ? -9.067 -4.251 2.261 1.00 92.12 94 VAL A CA 1
ATOM 740 C C . VAL A 1 94 ? -7.982 -4.332 3.327 1.00 92.12 94 VAL A C 1
ATOM 742 O O . VAL A 1 94 ? -7.959 -3.522 4.251 1.00 92.12 94 VAL A O 1
ATOM 745 N N . TYR A 1 95 ? -7.080 -5.291 3.169 1.00 91.62 95 TYR A N 1
ATOM 746 C CA . TYR A 1 95 ? -5.820 -5.395 3.889 1.00 91.62 95 TYR A CA 1
ATOM 747 C C . TYR A 1 95 ? -4.687 -4.998 2.945 1.00 91.62 95 TYR A C 1
ATOM 749 O O . TYR A 1 95 ? -4.531 -5.606 1.885 1.00 91.62 95 TYR A O 1
ATOM 757 N N . LEU A 1 96 ? -3.926 -3.981 3.340 1.00 91.69 96 LEU A N 1
ATOM 758 C CA . LEU A 1 96 ? -2.705 -3.518 2.691 1.00 91.69 96 LEU A CA 1
ATOM 759 C C . LEU A 1 96 ? -1.542 -3.713 3.667 1.00 91.69 96 LEU A C 1
ATOM 761 O O . LEU A 1 96 ? -1.638 -3.256 4.802 1.00 91.69 96 LEU A O 1
ATOM 765 N N . ALA A 1 97 ? -0.464 -4.348 3.224 1.00 89.94 97 ALA A N 1
ATOM 766 C CA . ALA A 1 97 ? 0.756 -4.529 4.002 1.00 89.94 97 ALA A CA 1
ATOM 767 C C . ALA A 1 97 ? 2.002 -4.400 3.123 1.00 89.94 97 ALA A C 1
ATOM 769 O O . ALA A 1 97 ? 1.969 -4.809 1.960 1.00 89.94 97 ALA A O 1
ATOM 770 N N . PHE A 1 98 ? 3.079 -3.873 3.697 1.00 87.81 98 PHE A N 1
ATOM 771 C CA . PHE A 1 98 ? 4.395 -3.735 3.070 1.00 87.81 98 PHE A CA 1
ATOM 772 C C . PHE A 1 98 ? 5.358 -4.701 3.768 1.00 87.81 98 PHE A C 1
ATOM 774 O O . PHE A 1 98 ? 5.433 -4.684 4.986 1.00 87.81 98 PHE A O 1
ATOM 781 N N . ASP A 1 99 ? 6.014 -5.581 3.016 1.00 84.12 99 ASP A N 1
ATOM 782 C CA . ASP A 1 99 ? 6.860 -6.670 3.535 1.00 84.12 99 ASP A CA 1
ATOM 783 C C . ASP A 1 99 ? 6.207 -7.605 4.574 1.00 84.12 99 ASP A C 1
ATOM 785 O O . ASP A 1 99 ? 6.805 -7.946 5.590 1.00 84.12 99 ASP A O 1
ATOM 789 N N . PRO A 1 100 ? 4.989 -8.129 4.329 1.00 77.75 100 PRO A N 1
ATOM 790 C CA . PRO A 1 100 ? 4.312 -9.000 5.292 1.00 77.75 100 PRO A CA 1
ATOM 791 C C . PRO A 1 100 ? 4.952 -10.369 5.511 1.00 77.75 100 PRO A C 1
ATOM 793 O O . PRO A 1 100 ? 4.502 -11.094 6.398 1.00 77.75 100 PRO A O 1
ATOM 796 N N . TYR A 1 101 ? 5.957 -10.747 4.725 1.00 77.94 101 TYR A N 1
ATOM 797 C CA . TYR A 1 101 ? 6.644 -12.025 4.847 1.00 77.94 101 TYR A CA 1
ATOM 798 C C . TYR A 1 101 ? 8.148 -11.836 4.679 1.00 77.94 101 TYR A C 1
ATOM 800 O O . TYR A 1 101 ? 8.586 -11.017 3.878 1.00 77.94 101 TYR A O 1
ATOM 808 N N . ASP A 1 102 ? 8.932 -12.624 5.408 1.00 72.75 102 ASP A N 1
ATOM 809 C CA . ASP A 1 102 ? 10.375 -12.693 5.214 1.00 72.75 102 ASP A CA 1
ATOM 810 C C . ASP A 1 102 ? 10.745 -13.585 4.010 1.00 72.75 102 ASP A C 1
ATOM 812 O O . ASP A 1 102 ? 9.911 -14.264 3.402 1.00 72.75 102 ASP A O 1
ATOM 816 N N . ASN A 1 103 ? 12.042 -13.661 3.697 1.00 73.75 103 ASN A N 1
ATOM 817 C CA . ASN A 1 103 ? 12.569 -14.522 2.627 1.00 73.75 103 ASN A CA 1
ATOM 818 C C . ASN A 1 103 ? 12.317 -16.032 2.844 1.00 73.75 103 ASN A C 1
ATOM 820 O O . ASN A 1 103 ? 12.523 -16.829 1.926 1.00 73.75 103 ASN A O 1
ATOM 824 N N . SER A 1 104 ? 11.901 -16.443 4.046 1.00 76.81 104 SER A N 1
ATOM 825 C CA . SER A 1 104 ? 11.527 -17.820 4.393 1.00 76.81 104 SER A CA 1
ATOM 826 C C . SER A 1 104 ? 10.011 -18.045 4.332 1.00 76.81 104 SER A C 1
ATOM 828 O O . SER A 1 104 ? 9.541 -19.131 4.685 1.00 76.81 104 SER A O 1
ATOM 830 N N . ASN A 1 105 ? 9.251 -17.054 3.848 1.00 68.94 105 ASN A N 1
ATOM 831 C CA . ASN A 1 105 ? 7.792 -17.047 3.766 1.00 68.94 105 ASN A CA 1
ATOM 832 C C . ASN A 1 105 ? 7.110 -17.147 5.148 1.00 68.94 105 ASN A C 1
ATOM 834 O O . ASN A 1 105 ? 6.000 -17.676 5.274 1.00 68.94 105 ASN A O 1
ATOM 838 N N . ILE A 1 106 ? 7.792 -16.672 6.192 1.00 76.19 106 ILE A N 1
ATOM 839 C CA . ILE A 1 106 ? 7.282 -16.544 7.558 1.00 76.19 106 ILE A CA 1
ATOM 840 C C . ILE A 1 106 ? 6.678 -15.140 7.694 1.00 76.19 106 ILE A C 1
ATOM 842 O O . ILE A 1 106 ? 7.291 -14.191 7.207 1.00 76.19 106 ILE A O 1
ATOM 846 N N . PRO A 1 107 ? 5.494 -14.976 8.319 1.00 74.81 107 PRO A N 1
ATOM 847 C CA . PRO A 1 107 ? 4.928 -13.656 8.577 1.00 74.81 107 PRO A CA 1
ATOM 848 C C . PRO A 1 107 ? 5.938 -12.739 9.271 1.00 74.81 107 PRO A C 1
ATOM 850 O O . PRO A 1 107 ? 6.475 -13.088 10.323 1.00 74.81 107 PRO A O 1
ATOM 853 N N . ASN A 1 108 ? 6.189 -11.585 8.664 1.00 71.94 108 ASN A N 1
ATOM 854 C CA . ASN A 1 108 ? 7.100 -10.572 9.167 1.00 71.94 108 ASN A CA 1
ATOM 855 C C . ASN A 1 108 ? 6.276 -9.454 9.817 1.00 71.94 108 ASN A C 1
ATOM 857 O O . ASN A 1 108 ? 5.910 -8.461 9.191 1.00 71.94 108 ASN A O 1
ATOM 861 N N . ASP A 1 109 ? 5.893 -9.677 11.074 1.00 65.06 109 ASP A N 1
ATOM 862 C CA . ASP A 1 109 ? 5.045 -8.746 11.829 1.00 65.06 109 ASP A CA 1
ATOM 863 C C . ASP A 1 109 ? 5.823 -7.523 12.363 1.00 65.06 109 ASP A C 1
ATOM 865 O O . ASP A 1 109 ? 5.204 -6.563 12.824 1.00 65.06 109 ASP A O 1
ATOM 869 N N . GLU A 1 110 ? 7.161 -7.553 12.328 1.00 64.19 110 GLU A N 1
ATOM 870 C CA . GLU A 1 110 ? 8.040 -6.547 12.953 1.00 64.19 110 GLU A CA 1
ATOM 871 C C . GLU A 1 110 ? 8.576 -5.479 11.988 1.00 64.19 110 GLU A C 1
ATOM 873 O O . GLU A 1 110 ? 9.140 -4.482 12.440 1.00 64.19 110 GLU A O 1
ATOM 878 N N . ASP A 1 111 ? 8.392 -5.675 10.687 1.00 60.75 111 ASP A N 1
ATOM 879 C CA . ASP A 1 111 ? 8.853 -4.799 9.610 1.00 60.75 111 ASP A CA 1
ATOM 880 C C . ASP A 1 111 ? 7.706 -4.665 8.610 1.00 60.75 111 ASP A C 1
ATOM 882 O O . ASP A 1 111 ? 7.600 -5.404 7.632 1.00 60.75 111 ASP A O 1
ATOM 886 N N . ASN A 1 112 ? 6.727 -3.838 8.986 1.00 76.94 112 ASN A N 1
ATOM 887 C CA . ASN A 1 112 ? 5.501 -3.724 8.222 1.00 76.94 112 ASN A CA 1
ATOM 888 C C . ASN A 1 112 ? 4.722 -2.434 8.488 1.00 76.94 112 ASN A C 1
ATOM 890 O O . ASN A 1 112 ? 4.494 -2.001 9.625 1.00 76.94 112 ASN A O 1
ATOM 894 N N . TYR A 1 113 ? 4.188 -1.893 7.400 1.00 87.50 113 TYR A N 1
ATOM 895 C CA . TYR A 1 113 ? 3.155 -0.870 7.406 1.00 87.50 113 TYR A CA 1
ATOM 896 C C . TYR A 1 113 ? 1.828 -1.519 7.012 1.00 87.50 113 TYR A C 1
ATOM 898 O O . TYR A 1 113 ? 1.587 -1.816 5.848 1.00 87.50 113 TYR A O 1
ATOM 906 N N . VAL A 1 114 ? 0.929 -1.730 7.970 1.00 90.44 114 VAL A N 1
ATOM 907 C CA . VAL A 1 114 ? -0.364 -2.374 7.715 1.00 90.44 114 VAL A CA 1
ATOM 908 C C . VAL A 1 114 ? -1.496 -1.364 7.788 1.00 90.44 114 VAL A C 1
ATOM 910 O O . VAL A 1 114 ? -1.637 -0.630 8.766 1.00 90.44 114 VAL A O 1
ATOM 913 N N . PHE A 1 115 ? -2.372 -1.399 6.790 1.00 92.88 115 PHE A N 1
ATOM 914 C CA . PHE A 1 115 ? -3.623 -0.657 6.769 1.00 92.88 115 PHE A CA 1
ATOM 915 C C . PHE A 1 115 ? -4.794 -1.609 6.539 1.00 92.88 115 PHE A C 1
ATOM 917 O O . PHE A 1 115 ? -4.765 -2.447 5.635 1.00 92.88 115 PHE A O 1
ATOM 924 N N . ILE A 1 116 ? -5.853 -1.444 7.330 1.00 93.56 116 ILE A N 1
ATOM 925 C CA . ILE A 1 116 ? -7.137 -2.111 7.113 1.00 93.56 116 ILE A CA 1
ATOM 926 C C . ILE A 1 116 ? -8.190 -1.036 6.867 1.00 93.56 116 ILE A C 1
ATOM 928 O O . ILE A 1 116 ? -8.423 -0.176 7.720 1.00 93.56 116 ILE A O 1
ATOM 932 N N . ALA A 1 117 ? -8.813 -1.069 5.692 1.00 95.06 117 ALA A N 1
ATOM 933 C CA . ALA A 1 117 ? -9.737 -0.034 5.236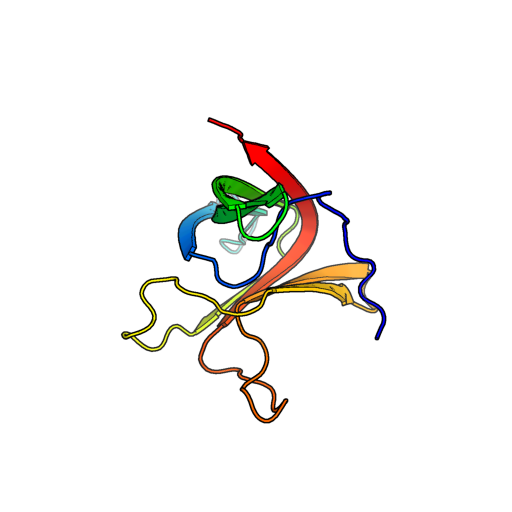 1.00 95.06 117 ALA A CA 1
ATOM 934 C C . ALA A 1 117 ? -10.907 -0.621 4.443 1.00 95.06 117 ALA A C 1
ATOM 936 O O . ALA A 1 117 ? -10.858 -1.763 4.001 1.00 95.06 117 ALA A O 1
ATOM 937 N N . GLN A 1 118 ? -11.974 0.148 4.246 1.00 94.12 118 GLN A N 1
ATOM 938 C CA . GLN A 1 118 ? -13.110 -0.292 3.429 1.00 94.12 118 GLN A CA 1
ATOM 939 C C . GLN A 1 118 ? -12.793 -0.240 1.933 1.00 94.12 118 GLN A C 1
ATOM 941 O O . GLN A 1 118 ? -13.237 -1.096 1.173 1.00 94.12 118 GLN A O 1
ATOM 946 N N . ILE A 1 119 ? -12.054 0.786 1.509 1.00 92.88 119 ILE A N 1
ATOM 947 C CA . ILE A 1 119 ? -11.798 1.087 0.099 1.00 92.88 119 ILE A CA 1
ATOM 948 C C . ILE A 1 119 ? -10.326 1.452 -0.069 1.00 92.88 119 ILE A C 1
ATOM 950 O O . ILE A 1 119 ? -9.772 2.175 0.762 1.00 92.88 119 ILE A O 1
ATOM 954 N N . ILE A 1 120 ? -9.730 0.990 -1.169 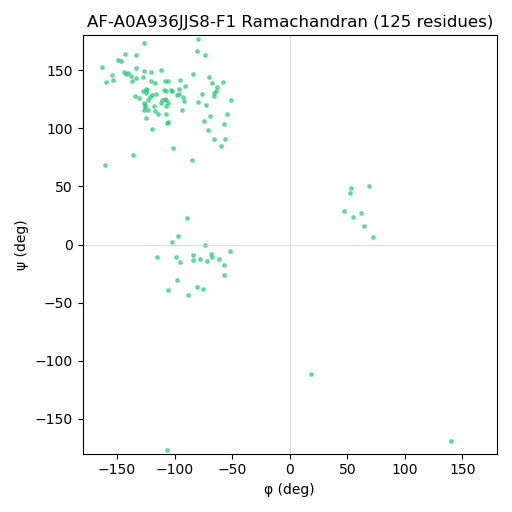1.00 93.00 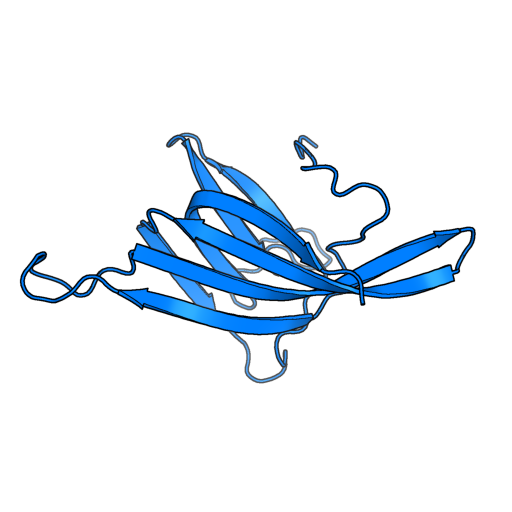120 ILE A N 1
ATOM 955 C CA . ILE A 1 120 ? -8.439 1.453 -1.674 1.00 93.00 120 ILE A CA 1
ATOM 956 C C . ILE A 1 120 ? -8.599 1.941 -3.117 1.00 93.00 120 ILE A C 1
ATOM 958 O O . ILE A 1 120 ? -9.216 1.265 -3.938 1.00 93.00 120 ILE A O 1
ATOM 962 N N . ASP A 1 121 ? -8.043 3.111 -3.412 1.00 92.25 121 ASP A N 1
ATOM 963 C CA . ASP A 1 121 ? -7.861 3.640 -4.766 1.00 92.25 121 ASP A CA 1
ATOM 964 C C . ASP A 1 121 ? -6.364 3.791 -5.045 1.00 92.25 121 ASP A C 1
ATOM 966 O O . ASP A 1 121 ? -5.610 4.204 -4.161 1.00 92.25 121 ASP A O 1
ATOM 970 N N . ILE A 1 122 ? -5.926 3.446 -6.257 1.00 90.06 122 ILE A N 1
ATOM 971 C CA . ILE A 1 122 ? -4.515 3.511 -6.644 1.00 90.06 122 ILE A CA 1
ATOM 972 C C . ILE A 1 122 ? -4.375 4.333 -7.917 1.00 90.06 122 ILE A C 1
ATOM 974 O O . ILE A 1 122 ? -4.912 3.975 -8.963 1.00 90.06 122 ILE A O 1
ATOM 978 N N . GLN A 1 123 ? -3.592 5.405 -7.839 1.00 90.19 123 GLN A N 1
ATOM 979 C CA . GLN A 1 123 ? -3.327 6.290 -8.968 1.00 90.19 123 GLN A CA 1
ATOM 980 C C . GLN A 1 123 ? -1.836 6.349 -9.255 1.00 90.19 123 GLN A C 1
ATOM 982 O O . GLN A 1 123 ? -1.040 6.671 -8.373 1.00 90.19 123 GLN A O 1
ATOM 987 N N . VAL A 1 124 ? -1.455 6.084 -10.504 1.00 87.38 124 VAL A N 1
ATOM 988 C CA . VAL A 1 124 ? -0.075 6.270 -10.955 1.00 87.38 124 VAL A CA 1
ATOM 989 C C . VAL A 1 124 ? 0.070 7.607 -11.661 1.00 87.38 124 VAL A C 1
ATOM 991 O O . VAL A 1 124 ? -0.667 7.929 -12.589 1.00 87.38 124 VAL A O 1
ATOM 994 N N . ILE A 1 125 ? 1.057 8.377 -11.221 1.00 84.12 125 ILE A N 1
ATOM 995 C CA . ILE A 1 125 ? 1.408 9.685 -11.750 1.00 84.12 125 ILE A CA 1
ATOM 996 C C . ILE A 1 125 ? 2.701 9.516 -12.547 1.00 84.12 125 ILE A C 1
ATOM 998 O O . ILE A 1 125 ? 3.793 9.369 -11.989 1.00 84.12 125 ILE A O 1
ATOM 1002 N N . THR A 1 126 ? 2.572 9.522 -13.871 1.00 70.31 126 THR A N 1
ATOM 1003 C CA . THR A 1 126 ? 3.717 9.558 -14.782 1.00 70.31 126 THR A CA 1
ATOM 1004 C C . THR A 1 126 ? 4.240 10.983 -14.889 1.00 70.31 126 THR A C 1
ATOM 1006 O O . THR A 1 126 ? 3.485 11.879 -15.266 1.00 70.31 126 THR A O 1
ATOM 1009 N N . GLN A 1 127 ? 5.520 11.177 -14.570 1.00 59.44 127 GLN A N 1
ATOM 1010 C CA . GLN A 1 127 ? 6.251 12.395 -14.926 1.00 59.44 127 GLN A CA 1
ATOM 1011 C C . GLN A 1 127 ? 6.618 12.398 -16.413 1.00 59.44 127 GLN A C 1
ATOM 1013 O O . GLN A 1 127 ? 6.792 11.289 -16.988 1.00 59.44 127 GLN A O 1
#

pLDDT: mean 81.03, std 14.53, range [27.84, 95.44]

Foldseek 3Di:
DDPPPPCPDQWDPFQKFFPDKDWDWDDCVVDVDTDTFKMKTKMFTWGDPDDVDIDTWIKIKIFGAWPDKDDQADPPCNRTAGDWDWDQDPVRWIKIKGCLADPVRHGDSRHITITTGNDIDMDIDDD

Mean predicted aligned error: 7.48 Å

Solvent-accessible surface area (backbone atoms only — not comparable to full-atom values): 7183 Å² total; per-residue (Å²): 145,79,70,77,66,80,75,56,79,56,49,41,73,44,72,23,31,52,74,45,78,48,76,42,61,50,59,69,92,81,39,100,57,82,43,53,39,32,35,41,38,33,32,43,27,38,30,56,76,54,94,96,37,73,42,86,34,39,36,37,39,41,35,36,56,39,79,45,76,47,80,29,75,53,95,80,51,85,47,53,36,60,40,66,47,65,47,74,44,98,86,64,29,35,39,38,29,33,26,55,47,44,100,84,73,43,78,27,80,62,47,24,51,36,40,32,18,57,42,78,47,80,48,77,48,80,127

Secondary structure (DSSP, 8-state):
--------TTEEEEEEEEEEEEEEE--TTT-SS--EEEEEEEEEEEEEEETTEEEEEEEEEEEEEEEEEEEE--TT-TTEES-EEEEE-TTS-EEEEES-B-TTS-B--SSEEEEEEEEEEEEEE--

Sequence (127 aa):
MTLEQFQIENYTLSDGEIMSIAIDYCKQSEAPHFAPTSARVELSISQALGYRKYRKCKAVLTLTGISEIRIFDQQELNGLYSDITITMLASRMVYLAFDPYDNSNIPNDEDNYVFIAQIIDIQVITQ